Protein AF-A0A0L0CWY5-F1 (afdb_monomer_lite)

Organism: NCBI:txid580058

Radius of gyration: 17.07 Å; chains: 1; bounding box: 34×32×47 Å

pLDDT: mean 93.89, std 8.71, range [40.16, 98.62]

Structure (mmCIF, N/CA/C/O backbone):
data_AF-A0A0L0CWY5-F1
#
_entry.id   AF-A0A0L0CWY5-F1
#
loop_
_atom_site.group_PDB
_atom_site.id
_atom_site.type_symbol
_atom_site.label_atom_id
_atom_site.label_alt_id
_atom_site.label_comp_id
_atom_site.label_asym_id
_atom_site.label_entity_id
_atom_site.label_seq_id
_atom_site.pdbx_PDB_ins_code
_atom_site.Cartn_x
_atom_site.Cartn_y
_atom_site.Cartn_z
_atom_site.occupancy
_atom_site.B_iso_or_equiv
_atom_site.auth_seq_id
_atom_site.auth_comp_id
_atom_site.auth_asym_id
_atom_site.auth_atom_id
_atom_site.pdbx_PDB_model_num
ATOM 1 N N . VAL A 1 1 ? 6.179 1.281 -0.185 1.00 94.19 1 VAL A N 1
ATOM 2 C CA . VAL A 1 1 ? 4.807 1.204 -0.758 1.00 94.19 1 VAL A CA 1
ATOM 3 C C . VAL A 1 1 ? 4.386 -0.221 -1.077 1.00 94.19 1 VAL A C 1
ATOM 5 O O . VAL A 1 1 ? 3.487 -0.682 -0.397 1.00 94.19 1 VAL A O 1
ATOM 8 N N . HIS A 1 2 ? 4.972 -0.924 -2.064 1.00 93.12 2 HIS A N 1
ATOM 9 C CA . HIS A 1 2 ? 4.616 -2.341 -2.291 1.00 93.12 2 HIS A CA 1
ATOM 10 C C . HIS A 1 2 ? 4.913 -3.195 -1.049 1.00 93.12 2 HIS A C 1
ATOM 12 O O . HIS A 1 2 ? 4.038 -3.925 -0.609 1.00 93.12 2 HIS A O 1
ATOM 18 N N . ASP A 1 3 ? 6.088 -3.034 -0.428 1.00 92.88 3 ASP A N 1
ATOM 19 C CA . ASP A 1 3 ? 6.415 -3.727 0.829 1.00 92.88 3 ASP A CA 1
ATOM 20 C C . ASP A 1 3 ? 5.409 -3.406 1.951 1.00 92.88 3 ASP A C 1
ATOM 22 O O . ASP A 1 3 ? 4.855 -4.328 2.530 1.00 92.88 3 ASP A O 1
ATOM 26 N N . ASP A 1 4 ? 5.060 -2.131 2.170 1.00 96.06 4 ASP A N 1
ATOM 27 C CA . ASP A 1 4 ? 4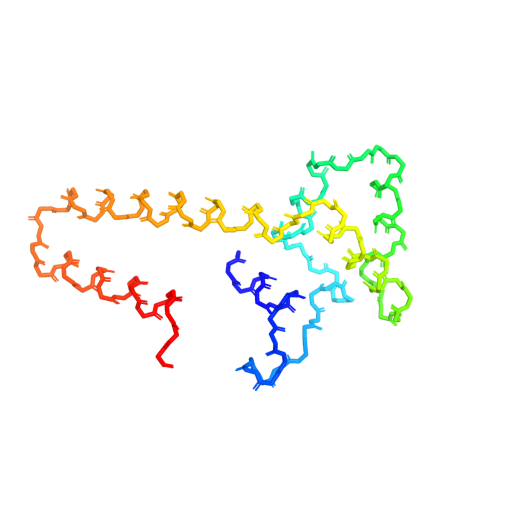.030 -1.708 3.137 1.00 96.06 4 ASP A CA 1
ATOM 28 C C . ASP A 1 4 ? 2.662 -2.373 2.871 1.00 96.06 4 ASP A C 1
ATOM 30 O O . ASP A 1 4 ? 1.943 -2.765 3.794 1.00 96.06 4 ASP A O 1
ATOM 34 N N . TYR A 1 5 ? 2.284 -2.485 1.590 1.00 94.81 5 TYR A N 1
ATOM 35 C CA . TYR A 1 5 ? 1.059 -3.157 1.162 1.00 94.81 5 TYR A CA 1
ATOM 36 C C . TYR A 1 5 ? 1.126 -4.658 1.463 1.00 94.81 5 TYR A C 1
ATOM 38 O O . TYR A 1 5 ? 0.173 -5.213 2.001 1.00 94.81 5 TYR A O 1
ATOM 46 N N . ILE A 1 6 ? 2.249 -5.313 1.165 1.00 92.62 6 ILE A N 1
ATOM 47 C CA . ILE A 1 6 ? 2.450 -6.738 1.443 1.00 92.62 6 ILE A CA 1
ATOM 48 C C . ILE A 1 6 ? 2.532 -7.014 2.948 1.00 92.62 6 ILE A C 1
ATOM 50 O O . ILE A 1 6 ? 2.007 -8.028 3.396 1.00 92.62 6 ILE A O 1
ATOM 54 N N . ASP A 1 7 ? 3.125 -6.126 3.744 1.00 93.19 7 ASP A N 1
ATOM 55 C CA . ASP A 1 7 ? 3.148 -6.265 5.201 1.00 93.19 7 ASP A CA 1
ATOM 56 C C . ASP A 1 7 ? 1.725 -6.189 5.774 1.00 93.19 7 ASP A C 1
ATOM 58 O O . ASP A 1 7 ? 1.360 -6.983 6.631 1.00 93.19 7 ASP A O 1
ATOM 62 N N . THR A 1 8 ? 0.881 -5.305 5.237 1.00 93.19 8 THR A N 1
ATOM 63 C CA . THR A 1 8 ? -0.488 -5.099 5.739 1.00 93.19 8 THR A CA 1
ATOM 64 C C . THR A 1 8 ? -1.498 -6.129 5.209 1.00 93.19 8 THR A C 1
ATOM 66 O O . THR A 1 8 ? -2.324 -6.637 5.964 1.00 93.19 8 THR A O 1
ATOM 69 N N . PHE A 1 9 ? -1.463 -6.436 3.910 1.00 92.56 9 PHE A N 1
ATOM 70 C CA . PHE A 1 9 ? -2.495 -7.220 3.211 1.00 92.56 9 PHE A CA 1
ATOM 71 C C . PHE A 1 9 ? -1.981 -8.539 2.623 1.00 92.56 9 PHE A C 1
ATOM 73 O O . PHE A 1 9 ? -2.770 -9.314 2.074 1.00 92.56 9 PHE A O 1
ATOM 80 N N . GLY A 1 10 ? -0.672 -8.786 2.683 1.00 88.00 10 GLY A N 1
ATOM 81 C CA . GLY A 1 10 ? -0.059 -9.992 2.146 1.00 88.00 10 GLY A CA 1
ATOM 82 C C . GLY A 1 10 ? -0.461 -11.241 2.923 1.00 88.00 10 GLY A C 1
ATOM 83 O O . GLY A 1 10 ? -0.654 -11.232 4.138 1.00 88.00 10 GLY A O 1
ATOM 84 N N . ASP A 1 11 ? -0.565 -12.357 2.206 1.00 85.38 11 ASP A N 1
ATOM 85 C CA . ASP A 1 11 ? -0.782 -13.653 2.838 1.00 85.38 11 ASP A CA 1
ATOM 86 C C . ASP A 1 11 ? 0.503 -14.097 3.544 1.00 85.38 11 ASP A C 1
ATOM 88 O O . ASP A 1 11 ? 1.499 -14.408 2.889 1.00 85.38 11 ASP A O 1
ATOM 92 N N . SER A 1 12 ? 0.453 -14.186 4.875 1.00 82.56 12 SER A N 1
ATOM 93 C CA . SER A 1 12 ? 1.544 -14.687 5.724 1.00 82.56 12 SER A CA 1
ATOM 94 C C . SER A 1 12 ? 2.156 -16.014 5.249 1.00 82.56 12 SER A C 1
ATOM 96 O O . SER A 1 12 ? 3.349 -16.244 5.439 1.00 82.56 12 SER A O 1
ATOM 98 N N . LYS A 1 13 ? 1.374 -16.883 4.584 1.00 79.31 13 LYS A N 1
ATOM 99 C CA . LYS A 1 13 ? 1.868 -18.149 4.016 1.00 79.31 13 LYS A CA 1
ATOM 100 C C . LYS A 1 13 ? 2.758 -17.943 2.795 1.00 79.31 13 LYS A C 1
ATOM 102 O O . LYS A 1 13 ? 3.630 -18.767 2.542 1.00 79.31 13 LYS A O 1
ATOM 107 N N . LYS A 1 14 ? 2.526 -16.872 2.034 1.00 76.38 14 LYS A N 1
ATOM 108 C CA . LYS A 1 14 ? 3.317 -16.500 0.854 1.00 76.38 14 LYS A CA 1
ATOM 109 C C . LYS A 1 14 ? 4.513 -15.632 1.230 1.00 76.38 14 LYS A C 1
ATOM 111 O O . LYS A 1 14 ? 5.580 -15.791 0.655 1.00 76.38 14 LYS A O 1
ATOM 116 N N . THR A 1 15 ? 4.342 -14.728 2.191 1.00 72.75 15 THR A N 1
ATOM 117 C CA . THR A 1 15 ? 5.394 -13.792 2.616 1.00 72.75 15 THR A CA 1
ATOM 118 C C . THR A 1 15 ? 6.370 -14.407 3.619 1.00 72.75 15 THR A C 1
ATOM 120 O O . THR A 1 15 ? 7.461 -13.876 3.809 1.00 72.75 15 THR A O 1
ATOM 123 N N . GLY A 1 16 ? 5.981 -15.491 4.302 1.00 78.38 16 GLY A N 1
ATOM 124 C CA . GLY A 1 16 ? 6.773 -16.121 5.363 1.00 78.38 16 GLY A CA 1
ATOM 125 C C . GLY A 1 16 ? 6.856 -15.301 6.656 1.00 78.38 16 GLY A C 1
ATOM 126 O O . GLY A 1 16 ? 7.544 -15.711 7.590 1.00 78.38 16 GLY A O 1
ATOM 127 N N . LYS A 1 17 ? 6.160 -14.158 6.732 1.00 81.06 17 LYS A N 1
ATOM 128 C CA . LYS A 1 17 ? 6.117 -13.273 7.902 1.00 81.06 17 LYS A CA 1
ATOM 129 C C . LYS A 1 17 ? 4.693 -12.794 8.170 1.00 81.06 17 LYS A C 1
ATOM 131 O O . LYS A 1 17 ? 3.922 -12.544 7.246 1.00 81.06 17 LYS A O 1
ATOM 136 N N . VAL A 1 18 ? 4.353 -12.643 9.446 1.00 81.94 18 VAL A N 1
ATOM 137 C CA . VAL A 1 18 ? 3.135 -11.932 9.849 1.00 81.94 18 VAL A CA 1
ATOM 138 C C . VAL A 1 18 ? 3.434 -10.437 9.803 1.00 81.94 18 VAL A C 1
ATOM 140 O O . VAL A 1 18 ? 4.455 -10.003 10.339 1.00 81.94 18 VAL A O 1
ATOM 143 N N . GLY A 1 19 ? 2.554 -9.675 9.153 1.00 86.25 19 GLY A N 1
ATOM 144 C CA . GLY A 1 19 ? 2.612 -8.217 9.113 1.00 86.25 19 GLY A CA 1
ATOM 145 C C . GLY A 1 19 ? 2.731 -7.602 10.499 1.00 86.25 19 GLY A C 1
ATOM 146 O O . GLY A 1 19 ? 2.084 -8.062 11.446 1.00 86.25 19 GLY A O 1
ATOM 147 N N . SER A 1 20 ? 3.572 -6.580 10.634 1.00 93.06 20 SER A N 1
ATOM 148 C CA . SER A 1 20 ? 3.819 -5.951 11.930 1.00 93.06 20 SER A CA 1
ATOM 149 C C . SER A 1 20 ? 3.902 -4.432 11.936 1.00 93.06 20 SER A C 1
ATOM 151 O O . SER A 1 20 ? 4.140 -3.830 12.985 1.00 93.06 20 SER A O 1
ATOM 153 N N . ASP A 1 21 ? 3.698 -3.789 10.791 1.00 97.12 21 ASP A N 1
ATOM 154 C CA . ASP A 1 21 ? 3.878 -2.346 10.667 1.00 97.12 21 ASP A CA 1
ATOM 155 C C . ASP A 1 21 ? 2.934 -1.519 11.556 1.00 97.12 21 ASP A C 1
ATOM 157 O O . ASP A 1 21 ? 3.351 -0.485 12.088 1.00 97.12 21 ASP A O 1
ATOM 161 N N . ILE A 1 22 ? 1.698 -1.989 11.771 1.00 97.12 22 ILE A N 1
ATOM 162 C CA . ILE A 1 22 ? 0.689 -1.294 12.586 1.00 97.12 22 ILE A CA 1
ATOM 163 C C . ILE A 1 22 ? 1.141 -1.207 14.046 1.00 97.12 22 ILE A C 1
ATOM 165 O O . ILE A 1 22 ? 1.226 -0.113 14.604 1.00 97.12 22 ILE A O 1
ATOM 169 N N . GLN A 1 23 ? 1.453 -2.341 14.676 1.00 97.06 23 GLN A N 1
ATOM 170 C CA . GLN A 1 23 ? 1.870 -2.382 16.079 1.00 97.06 23 GLN A CA 1
ATOM 171 C C . GLN A 1 23 ? 3.266 -1.796 16.300 1.00 97.06 23 GLN A C 1
ATOM 173 O O . GLN A 1 23 ? 3.535 -1.258 17.369 1.00 97.06 23 GLN A O 1
ATOM 178 N N . ASN A 1 24 ? 4.125 -1.818 15.277 1.00 97.56 24 ASN A N 1
ATOM 179 C CA . ASN A 1 24 ? 5.446 -1.192 15.318 1.00 97.56 24 ASN A CA 1
ATOM 180 C C . ASN A 1 24 ? 5.411 0.325 15.076 1.00 97.56 24 ASN A C 1
ATOM 182 O O . ASN A 1 24 ? 6.467 0.949 14.962 1.00 97.56 24 ASN A O 1
ATOM 186 N N . ASN A 1 25 ? 4.217 0.923 14.992 1.00 97.62 25 ASN A N 1
ATOM 187 C CA . ASN A 1 25 ? 4.015 2.358 14.813 1.00 97.62 25 ASN A CA 1
ATOM 188 C C . ASN A 1 25 ? 4.747 2.921 13.581 1.00 97.62 25 ASN A C 1
ATOM 190 O O . ASN A 1 25 ? 5.268 4.039 13.602 1.00 97.62 25 ASN A O 1
ATOM 194 N N . LYS A 1 26 ? 4.835 2.131 12.503 1.00 98.19 26 LYS A N 1
ATOM 195 C CA . LYS A 1 26 ? 5.518 2.572 11.288 1.00 98.19 26 LYS A CA 1
ATOM 196 C C . LYS A 1 26 ? 4.644 3.538 10.499 1.00 98.19 26 LYS A C 1
ATOM 198 O O . LYS A 1 26 ? 3.449 3.306 10.312 1.00 98.19 26 LYS A O 1
ATOM 203 N N . LEU A 1 27 ? 5.272 4.586 9.971 1.00 98.06 27 LEU A N 1
ATOM 204 C CA . LEU A 1 27 ? 4.654 5.456 8.978 1.00 98.06 27 LEU A CA 1
ATOM 205 C C . LEU A 1 27 ? 4.633 4.728 7.630 1.00 98.06 27 LEU A C 1
ATOM 207 O O . LEU A 1 27 ? 5.650 4.667 6.942 1.00 98.06 27 LEU A O 1
ATOM 211 N N . THR A 1 28 ? 3.480 4.167 7.278 1.00 98.25 28 THR A N 1
ATOM 212 C CA . THR A 1 28 ? 3.308 3.354 6.071 1.00 98.25 28 THR A CA 1
ATOM 213 C C . THR A 1 28 ? 2.397 4.018 5.050 1.00 98.25 28 THR A C 1
ATOM 215 O O . THR A 1 28 ? 1.587 4.893 5.368 1.00 98.25 28 THR A O 1
ATOM 218 N N . TRP A 1 29 ? 2.500 3.580 3.798 1.00 98.56 29 TRP A N 1
ATOM 219 C CA . TRP A 1 29 ? 1.622 4.049 2.733 1.00 98.56 29 TRP A CA 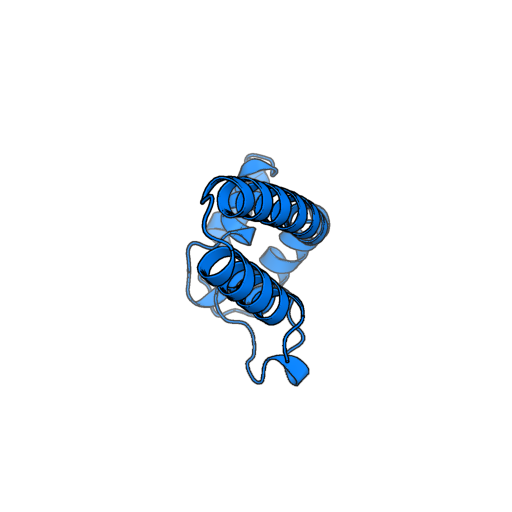1
ATOM 220 C C . TRP A 1 29 ? 0.123 3.788 3.003 1.00 98.56 29 TRP A C 1
ATOM 222 O O . TRP A 1 29 ? -0.649 4.734 2.827 1.00 98.56 29 TRP A O 1
ATOM 232 N N . PRO A 1 30 ? -0.320 2.601 3.484 1.00 98.38 30 PRO A N 1
ATOM 233 C CA . PRO A 1 30 ? -1.717 2.381 3.869 1.00 98.38 30 PRO A CA 1
ATOM 234 C C . PRO A 1 30 ? -2.212 3.364 4.937 1.00 98.38 30 PRO A C 1
ATOM 236 O O . PRO A 1 30 ? -3.317 3.889 4.807 1.00 98.38 30 PRO A O 1
ATOM 239 N N . LEU A 1 31 ? -1.376 3.681 5.935 1.00 98.56 31 LEU A N 1
ATOM 240 C CA . LEU A 1 31 ? -1.712 4.644 6.985 1.00 98.56 31 LEU A CA 1
ATOM 241 C C . LEU A 1 31 ? -1.943 6.041 6.408 1.00 98.56 31 LEU A C 1
ATOM 243 O O . LEU A 1 31 ? -2.974 6.658 6.670 1.00 98.56 31 LEU A O 1
ATOM 247 N N . ILE A 1 32 ? -0.992 6.534 5.609 1.00 98.56 32 ILE A N 1
ATOM 248 C CA . ILE A 1 32 ? -1.082 7.861 4.987 1.00 98.56 32 ILE A CA 1
ATOM 249 C C . ILE A 1 32 ? -2.327 7.935 4.101 1.00 98.56 32 ILE A C 1
ATOM 251 O O . ILE A 1 32 ? -3.101 8.884 4.209 1.00 98.56 32 ILE A O 1
ATOM 255 N N . LYS A 1 33 ? -2.559 6.914 3.266 1.00 98.62 33 LYS A N 1
ATOM 256 C CA . LYS A 1 33 ? -3.714 6.876 2.367 1.00 98.62 33 LYS A CA 1
ATOM 257 C C . LYS A 1 33 ? -5.035 6.871 3.139 1.00 98.62 33 LYS A C 1
ATOM 259 O O . LYS A 1 33 ? -5.938 7.613 2.768 1.00 98.62 33 LYS A O 1
ATOM 264 N N . ALA A 1 34 ? -5.141 6.113 4.230 1.00 98.31 34 ALA A N 1
ATOM 265 C CA . ALA A 1 34 ? -6.324 6.141 5.088 1.00 98.31 34 ALA A CA 1
ATOM 266 C C . ALA A 1 34 ? -6.544 7.528 5.715 1.00 98.31 34 ALA A C 1
ATOM 268 O O . ALA A 1 34 ? -7.658 8.040 5.675 1.00 98.31 34 ALA A O 1
ATOM 269 N N . PHE A 1 35 ? -5.486 8.181 6.208 1.00 98.06 35 PHE A N 1
ATOM 270 C CA . PHE A 1 35 ? -5.553 9.545 6.757 1.00 98.06 35 PHE A CA 1
ATOM 271 C C . PHE A 1 35 ? -5.968 10.614 5.738 1.00 98.06 35 PHE A C 1
ATOM 273 O O . PHE A 1 35 ? -6.545 11.637 6.114 1.00 98.06 35 PHE A O 1
ATOM 280 N N . GLU A 1 36 ? -5.653 10.428 4.459 1.00 98.25 36 GLU A N 1
ATOM 281 C CA . GLU A 1 36 ? -6.106 11.326 3.392 1.00 98.25 36 GLU A CA 1
ATOM 282 C C . GLU A 1 36 ? -7.616 11.206 3.137 1.00 98.25 36 GLU A C 1
ATOM 284 O O . GLU A 1 36 ? -8.239 12.190 2.740 1.00 98.25 36 GLU A O 1
ATOM 289 N N . LEU A 1 37 ? -8.197 10.024 3.367 1.00 98.19 37 LEU A N 1
ATOM 290 C CA . LEU A 1 37 ? -9.579 9.692 3.011 1.00 98.19 37 LEU A CA 1
ATOM 291 C C . LEU A 1 37 ? -10.562 9.824 4.179 1.00 98.19 37 LEU A C 1
ATOM 293 O O . LEU A 1 37 ? -11.727 10.148 3.957 1.00 98.19 37 LEU A O 1
ATOM 297 N N . CYS A 1 38 ? -10.114 9.564 5.406 1.00 97.25 38 CYS A N 1
ATOM 298 C CA . CYS A 1 38 ? -11.009 9.450 6.548 1.00 97.25 38 CYS A CA 1
ATOM 299 C C . CYS A 1 38 ? -11.479 10.793 7.120 1.00 97.25 38 CYS A C 1
ATOM 301 O O . CYS A 1 38 ? -10.853 11.849 6.951 1.00 97.25 38 CYS A O 1
ATOM 303 N N . SER A 1 39 ? -12.602 10.743 7.836 1.00 97.94 39 SER A N 1
ATOM 304 C CA . SER A 1 39 ? -13.155 11.891 8.550 1.00 97.94 39 SER A CA 1
ATOM 305 C C . SER A 1 39 ? -12.302 12.280 9.763 1.00 97.94 39 SER A C 1
ATOM 307 O O . SER A 1 39 ? -11.486 11.505 10.264 1.00 97.94 39 SER A O 1
ATOM 309 N N . GLN A 1 40 ? -12.496 13.498 10.278 1.00 97.75 40 GLN A N 1
ATOM 310 C CA . GLN A 1 40 ? -11.754 13.973 11.450 1.00 97.75 40 GLN A CA 1
ATOM 311 C C . GLN A 1 40 ? -11.929 13.072 12.695 1.00 97.75 40 GLN A C 1
ATOM 313 O O . GLN A 1 40 ? -10.914 12.772 13.321 1.00 97.75 40 GLN A O 1
ATOM 318 N N . PRO A 1 41 ? -13.141 12.584 13.042 1.00 98.06 41 PRO A N 1
ATOM 319 C CA . PRO A 1 41 ? -13.306 11.623 14.136 1.00 98.06 41 PRO A CA 1
ATOM 320 C C . PRO A 1 41 ? -12.512 10.32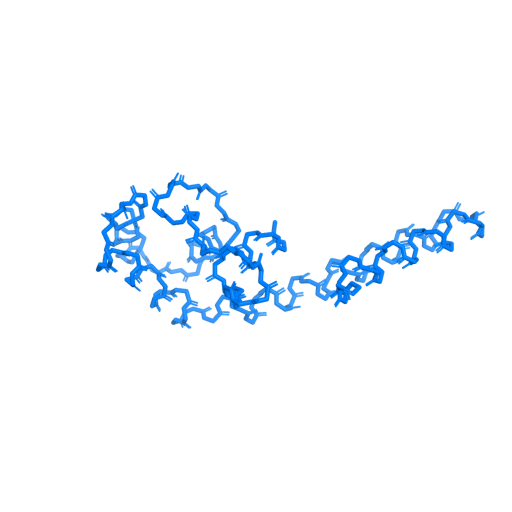5 13.936 1.00 98.06 41 PRO A C 1
ATOM 322 O O . PRO A 1 41 ? -11.825 9.880 14.853 1.00 98.06 41 PRO A O 1
ATOM 325 N N . GLU A 1 42 ? -12.525 9.757 12.727 1.00 98.12 42 GLU A N 1
ATOM 326 C CA . GLU A 1 42 ? -11.775 8.529 12.437 1.00 98.12 42 GLU A CA 1
ATOM 327 C C . GLU A 1 42 ? -10.262 8.754 12.487 1.00 98.12 42 GLU A C 1
ATOM 329 O O . GLU A 1 42 ? -9.538 7.860 12.912 1.00 98.12 42 GLU A O 1
ATOM 334 N N . LYS A 1 43 ? -9.758 9.944 12.127 1.00 98.44 43 LYS A N 1
ATOM 335 C CA . LYS A 1 43 ? -8.337 10.289 12.337 1.00 98.44 43 LYS A CA 1
ATOM 336 C C . LYS A 1 43 ? -7.956 10.177 13.802 1.00 98.44 43 LYS A C 1
ATOM 338 O O . LYS A 1 43 ? -6.910 9.618 14.120 1.00 98.44 43 LYS A O 1
ATOM 343 N N . GLU A 1 44 ? -8.793 10.689 14.698 1.00 98.38 44 GLU A N 1
ATOM 344 C CA . GLU A 1 44 ? -8.539 10.572 16.132 1.00 98.38 44 GLU A CA 1
ATOM 345 C C . GLU A 1 44 ? -8.593 9.117 16.602 1.00 98.38 44 GLU A C 1
ATOM 347 O O . GLU A 1 44 ? -7.765 8.709 17.418 1.00 98.38 44 GLU A O 1
ATOM 352 N N . ASP A 1 45 ? -9.521 8.317 16.073 1.00 98.12 45 ASP A N 1
ATOM 353 C CA . ASP A 1 45 ? -9.572 6.884 16.362 1.00 98.12 45 ASP A CA 1
ATOM 354 C C . ASP A 1 45 ? -8.334 6.141 15.857 1.00 98.12 45 ASP A C 1
ATOM 356 O O . ASP A 1 45 ? -7.791 5.301 16.578 1.00 98.12 45 ASP A O 1
ATOM 360 N N . ILE A 1 46 ? -7.836 6.471 14.665 1.00 98.25 46 ILE A N 1
ATOM 361 C CA . ILE A 1 46 ? -6.584 5.915 14.150 1.00 98.25 46 ILE A CA 1
ATOM 362 C C . ILE A 1 46 ? -5.434 6.290 15.090 1.00 98.25 46 ILE A C 1
ATOM 364 O O . ILE A 1 46 ? -4.709 5.400 15.523 1.00 98.25 46 ILE A O 1
ATOM 368 N N . ILE A 1 47 ? -5.301 7.560 15.496 1.00 97.94 47 ILE A N 1
ATOM 369 C CA . ILE A 1 47 ? -4.264 8.005 16.452 1.00 97.94 47 ILE A CA 1
ATOM 370 C C . ILE A 1 47 ? -4.353 7.228 17.773 1.00 97.94 47 ILE A C 1
ATOM 372 O O . ILE A 1 47 ? -3.332 6.869 18.357 1.00 97.94 47 ILE A O 1
ATOM 376 N N . ARG A 1 48 ? -5.569 6.944 18.256 1.00 98.12 48 ARG A N 1
ATOM 377 C CA . ARG A 1 48 ? -5.783 6.184 19.495 1.00 98.12 48 ARG A CA 1
ATOM 378 C C . ARG A 1 48 ? -5.404 4.709 19.376 1.00 98.12 48 ARG A C 1
ATOM 380 O O . ARG A 1 48 ? -5.094 4.112 20.409 1.00 98.12 48 ARG A O 1
ATOM 387 N N . ASN A 1 49 ? -5.464 4.108 18.191 1.00 98.31 49 ASN A N 1
ATOM 388 C CA . ASN A 1 49 ? -5.306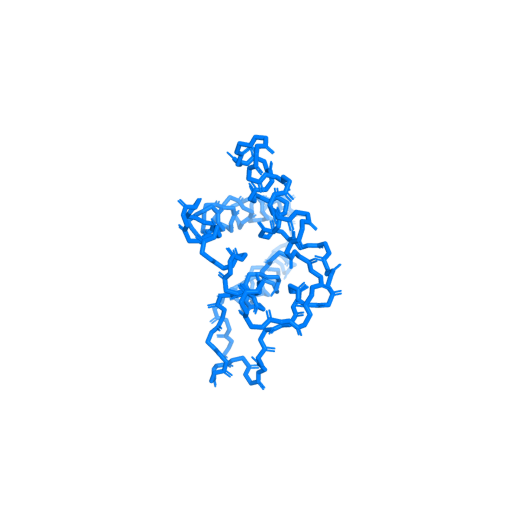 2.661 18.006 1.00 98.31 49 ASN A CA 1
ATOM 389 C C . ASN A 1 49 ? -3.984 2.257 17.336 1.00 98.31 49 ASN A C 1
ATOM 391 O O . ASN A 1 49 ? -3.480 1.169 17.605 1.00 98.31 49 ASN A O 1
ATOM 395 N N . TYR A 1 50 ? -3.405 3.106 16.492 1.00 98.25 50 TYR A N 1
ATOM 396 C CA . TYR A 1 50 ? -2.174 2.797 15.769 1.00 98.25 50 TYR A CA 1
ATOM 397 C C . TYR A 1 50 ? -0.959 2.721 16.710 1.00 98.25 50 TYR A C 1
ATOM 399 O O . TYR A 1 50 ? -0.915 3.403 17.734 1.00 98.25 50 TYR A O 1
ATOM 407 N N . GLY A 1 51 ? 0.030 1.879 16.388 1.00 97.88 51 GLY A N 1
ATOM 408 C CA . GLY A 1 51 ? 1.241 1.727 17.204 1.00 97.88 51 GLY A CA 1
ATOM 409 C C . GLY A 1 51 ? 1.053 0.949 18.508 1.00 97.88 51 GLY A C 1
ATOM 410 O O . GLY A 1 51 ? 1.879 1.059 19.413 1.00 97.88 51 GLY A O 1
ATOM 411 N N . LYS A 1 52 ? -0.040 0.189 18.636 1.00 97.44 52 LYS A N 1
ATOM 412 C CA . LYS A 1 52 ? -0.332 -0.642 19.810 1.00 97.44 52 LYS A CA 1
ATOM 413 C C . LYS A 1 52 ? -0.262 -2.117 19.456 1.00 97.44 52 LYS A C 1
ATOM 415 O O . LYS A 1 52 ? -0.989 -2.577 18.578 1.00 97.44 52 LYS A O 1
ATOM 420 N N . ASP A 1 53 ? 0.534 -2.868 20.212 1.00 96.25 53 ASP A N 1
ATOM 421 C CA . ASP A 1 53 ? 0.554 -4.333 20.152 1.00 96.25 53 ASP A CA 1
ATOM 422 C C . ASP A 1 53 ? -0.648 -4.921 20.907 1.00 96.25 53 ASP A C 1
ATOM 424 O O . ASP A 1 53 ? -0.559 -5.482 21.998 1.00 96.25 53 ASP A O 1
ATOM 428 N N . ASN A 1 54 ? -1.834 -4.665 20.360 1.00 96.25 54 ASN A N 1
ATOM 429 C CA . ASN A 1 54 ? -3.102 -5.138 20.881 1.00 96.25 54 ASN A CA 1
ATOM 430 C C . ASN A 1 54 ? -3.989 -5.568 19.714 1.00 96.25 54 ASN A C 1
ATOM 432 O O . ASN A 1 54 ? -4.285 -4.776 18.821 1.00 96.25 54 ASN A O 1
ATOM 436 N N . VAL A 1 55 ? -4.471 -6.810 19.762 1.00 95.81 55 VAL A N 1
ATOM 437 C CA . VAL A 1 55 ? -5.258 -7.423 18.681 1.00 95.81 55 VAL A CA 1
ATOM 438 C C . VAL A 1 55 ? -6.501 -6.603 18.317 1.00 95.81 55 VAL A C 1
ATOM 440 O O . VAL A 1 55 ? -6.840 -6.506 17.142 1.00 95.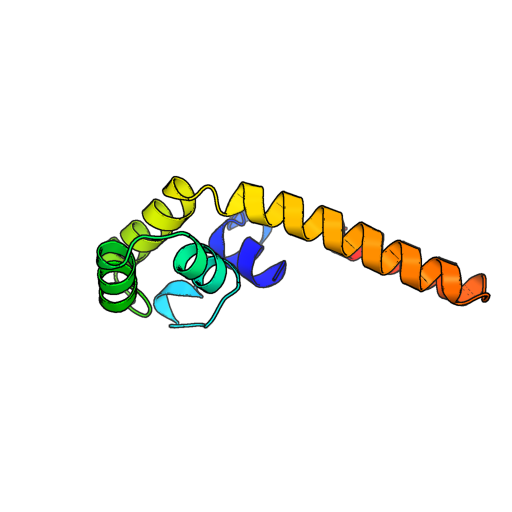81 55 VAL A O 1
ATOM 443 N N . THR A 1 56 ? -7.170 -5.978 19.292 1.00 97.69 56 THR A N 1
ATOM 444 C CA . THR A 1 56 ? -8.365 -5.158 19.028 1.00 97.69 56 THR A CA 1
ATOM 445 C C . THR A 1 56 ? -8.019 -3.841 18.340 1.00 97.69 56 THR A C 1
ATOM 447 O O . THR A 1 56 ? -8.715 -3.453 17.405 1.00 97.69 56 THR A O 1
ATOM 450 N N . CYS A 1 57 ? -6.908 -3.205 18.722 1.00 97.56 57 CYS A N 1
ATOM 451 C CA . CYS A 1 57 ? -6.414 -1.998 18.065 1.00 97.56 57 CYS A CA 1
ATOM 452 C C . CYS A 1 57 ? -5.953 -2.290 16.631 1.00 97.56 57 CYS A C 1
ATOM 454 O O . CYS A 1 57 ? -6.332 -1.573 15.711 1.00 97.56 57 CYS A O 1
ATOM 456 N N . ILE A 1 58 ? -5.199 -3.374 16.423 1.00 96.81 58 ILE A N 1
ATOM 457 C CA . ILE A 1 58 ? -4.746 -3.799 15.090 1.00 96.81 58 ILE A CA 1
ATOM 458 C C . ILE A 1 58 ? -5.947 -4.116 14.196 1.00 96.81 58 ILE A C 1
ATOM 460 O O . ILE A 1 58 ? -6.008 -3.662 13.055 1.00 96.81 58 ILE A O 1
ATOM 464 N N . LYS A 1 59 ? -6.935 -4.853 14.723 1.00 96.75 59 LYS A N 1
ATOM 465 C CA . LYS A 1 59 ? -8.169 -5.148 13.993 1.00 96.75 59 LYS A CA 1
ATOM 466 C C . LYS A 1 59 ? -8.907 -3.869 13.598 1.00 96.75 59 LYS A C 1
ATOM 468 O O . LYS A 1 59 ? -9.291 -3.753 12.445 1.00 96.75 59 LYS A O 1
ATOM 473 N N . PHE A 1 60 ? -9.043 -2.904 14.508 1.00 98.19 60 PHE A N 1
ATOM 474 C CA . PHE A 1 60 ? -9.682 -1.623 14.203 1.00 98.19 60 PHE A CA 1
ATOM 475 C C . PHE A 1 60 ? -9.005 -0.906 13.024 1.00 98.19 60 PHE A C 1
ATOM 477 O O . PHE A 1 60 ? -9.682 -0.453 12.106 1.00 98.19 60 PHE A O 1
ATOM 484 N N . ILE A 1 61 ? -7.670 -0.844 13.010 1.00 98.38 61 ILE A N 1
ATOM 485 C CA . ILE A 1 61 ? -6.924 -0.237 11.898 1.00 98.38 61 ILE A CA 1
ATOM 486 C C . ILE A 1 61 ? -7.148 -1.003 10.585 1.00 98.38 61 ILE A C 1
ATOM 488 O O . ILE A 1 61 ? -7.361 -0.383 9.546 1.00 98.38 61 ILE A O 1
ATOM 492 N N . ASN A 1 62 ? -7.155 -2.337 10.626 1.00 97.31 62 ASN A N 1
ATOM 493 C CA . ASN A 1 62 ? -7.454 -3.152 9.446 1.00 97.31 62 ASN A CA 1
ATOM 494 C C . ASN A 1 62 ? -8.888 -2.940 8.934 1.00 97.31 62 ASN A C 1
ATOM 496 O O . ASN A 1 62 ? -9.089 -2.855 7.726 1.00 97.31 62 ASN A O 1
ATOM 500 N N . ASP A 1 63 ? -9.866 -2.804 9.832 1.00 98.06 63 ASP A N 1
ATOM 501 C CA . ASP A 1 63 ? -11.261 -2.533 9.475 1.00 98.06 63 ASP A CA 1
ATOM 502 C C . ASP A 1 63 ? -11.399 -1.146 8.813 1.00 98.06 63 ASP A C 1
ATOM 504 O O . ASP A 1 63 ? -12.123 -1.005 7.829 1.00 98.06 63 ASP A O 1
ATOM 508 N N . ILE A 1 64 ? -10.646 -0.136 9.277 1.00 98.44 64 ILE A N 1
ATOM 509 C CA . ILE A 1 64 ? -10.541 1.175 8.610 1.00 98.44 64 ILE A CA 1
ATOM 510 C C . ILE A 1 64 ? -9.954 1.026 7.201 1.00 98.44 64 ILE A C 1
ATOM 512 O O . ILE A 1 64 ? -10.481 1.597 6.247 1.00 98.44 64 ILE A O 1
ATOM 516 N N . TYR A 1 65 ? -8.880 0.251 7.038 1.00 98.44 65 TYR A N 1
ATOM 517 C CA . TYR A 1 65 ? -8.275 0.038 5.722 1.00 98.44 65 TYR A CA 1
ATOM 518 C C . TYR A 1 65 ? -9.208 -0.669 4.736 1.00 98.44 65 TYR A C 1
ATOM 520 O O . TYR A 1 65 ? -9.202 -0.346 3.547 1.00 98.44 65 TYR A O 1
ATOM 528 N N . GLU A 1 66 ? -10.016 -1.610 5.217 1.00 98.06 66 GLU A N 1
ATOM 529 C CA . GLU A 1 66 ? -11.032 -2.270 4.403 1.00 98.06 66 GLU A CA 1
ATOM 530 C C . GLU A 1 66 ? -12.179 -1.305 4.068 1.00 98.06 66 GLU A C 1
ATOM 532 O O . GLU A 1 66 ? -12.556 -1.192 2.907 1.00 98.06 66 GLU A O 1
ATOM 537 N N . HIS A 1 67 ? -12.674 -0.533 5.045 1.00 98.19 67 HIS A N 1
ATOM 538 C CA . HIS A 1 67 ? -13.749 0.445 4.840 1.00 98.19 67 HIS A CA 1
ATOM 539 C C . HIS A 1 67 ? -13.419 1.475 3.750 1.00 98.19 67 HIS A C 1
ATOM 541 O O . HIS A 1 67 ? -14.268 1.804 2.922 1.00 98.19 67 HIS A O 1
ATOM 547 N N . TYR A 1 68 ? -12.172 1.950 3.726 1.00 98.38 68 TYR A N 1
ATOM 548 C CA . TYR A 1 68 ? -11.678 2.911 2.738 1.00 98.38 68 TYR A CA 1
ATOM 549 C C . TYR A 1 68 ? -11.112 2.266 1.466 1.00 98.38 68 TYR A C 1
ATOM 551 O O . TYR A 1 68 ? -10.499 2.964 0.661 1.00 98.38 68 TYR A O 1
ATOM 559 N N . ASN A 1 69 ? -11.298 0.955 1.264 1.00 97.94 69 ASN A N 1
ATOM 560 C CA . ASN A 1 69 ? -10.825 0.211 0.091 1.00 97.94 69 ASN A CA 1
ATOM 561 C C . ASN A 1 69 ? -9.348 0.498 -0.246 1.00 97.94 69 ASN A C 1
ATOM 563 O O . ASN A 1 69 ? -8.974 0.724 -1.400 1.00 97.94 69 ASN A O 1
ATOM 567 N N . ILE A 1 70 ? -8.471 0.499 0.764 1.00 98.50 70 ILE A N 1
ATOM 568 C CA . ILE A 1 70 ? -7.054 0.868 0.591 1.00 98.50 70 ILE A CA 1
ATOM 569 C C . ILE A 1 70 ? -6.333 -0.054 -0.410 1.00 98.50 70 ILE A C 1
ATOM 571 O O . ILE A 1 70 ? -5.397 0.381 -1.087 1.00 98.50 70 ILE A O 1
ATOM 575 N N . ARG A 1 71 ? -6.801 -1.301 -0.572 1.00 96.81 71 ARG A N 1
ATOM 576 C CA . ARG A 1 71 ? -6.296 -2.229 -1.598 1.00 96.81 71 ARG A CA 1
ATOM 577 C C . ARG A 1 71 ? -6.527 -1.708 -3.016 1.00 96.81 71 ARG A C 1
ATOM 579 O O . ARG A 1 71 ? -5.604 -1.749 -3.824 1.00 96.81 71 ARG A O 1
ATOM 586 N N . ASP A 1 72 ? -7.704 -1.164 -3.305 1.00 97.69 72 ASP A N 1
ATOM 587 C CA . ASP A 1 72 ? -8.024 -0.644 -4.638 1.00 97.69 72 ASP A CA 1
ATOM 588 C C . ASP A 1 72 ? -7.192 0.602 -4.945 1.00 97.69 72 ASP A C 1
ATOM 590 O O . ASP A 1 72 ? -6.606 0.725 -6.024 1.00 97.69 72 ASP A O 1
ATOM 594 N N . HIS A 1 73 ? -7.020 1.480 -3.952 1.00 98.31 73 HIS A N 1
ATOM 595 C CA . HIS A 1 73 ? -6.103 2.612 -4.066 1.00 98.31 73 HIS A CA 1
ATOM 596 C C . HIS A 1 73 ? -4.659 2.175 -4.347 1.00 98.31 73 HIS A C 1
ATOM 598 O O . HIS A 1 73 ? -3.939 2.873 -5.068 1.00 98.31 73 HIS A O 1
ATOM 604 N N . TYR A 1 74 ? -4.220 1.041 -3.791 1.00 97.31 74 TYR A N 1
ATOM 605 C CA . TYR A 1 74 ? -2.898 0.491 -4.072 1.00 97.31 74 TYR A CA 1
ATOM 606 C C . TYR A 1 74 ? -2.801 -0.005 -5.517 1.00 97.31 74 TYR A C 1
ATOM 608 O O . TYR A 1 74 ? -1.853 0.366 -6.206 1.00 97.31 74 TYR A O 1
ATOM 616 N N . VAL A 1 75 ? -3.791 -0.759 -6.005 1.00 95.94 75 VAL A N 1
ATOM 617 C CA . VAL A 1 75 ? -3.833 -1.251 -7.396 1.00 95.94 75 VAL A CA 1
ATOM 618 C C . VAL A 1 75 ? -3.772 -0.089 -8.394 1.00 95.94 75 VAL A C 1
ATOM 620 O O . VAL A 1 75 ? -3.015 -0.121 -9.368 1.00 95.94 75 VAL A O 1
ATOM 623 N N . GLU A 1 76 ? -4.522 0.986 -8.143 1.00 97.19 76 GLU A N 1
ATOM 624 C CA . GLU A 1 76 ? -4.467 2.192 -8.974 1.00 97.19 76 GLU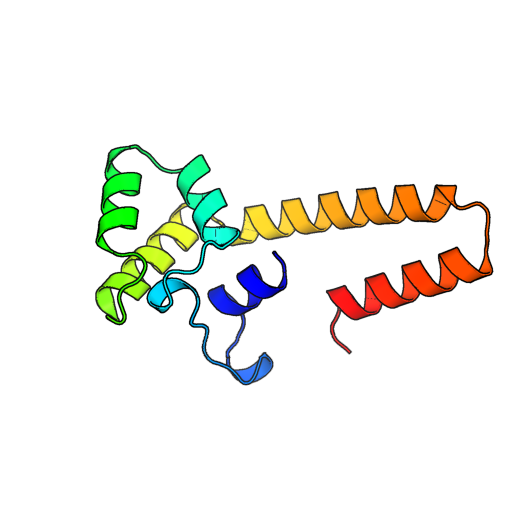 A CA 1
ATOM 625 C C . GLU A 1 76 ? -3.103 2.888 -8.916 1.00 97.19 76 GLU A C 1
ATOM 627 O O . GLU A 1 76 ? -2.581 3.336 -9.946 1.00 97.19 76 GLU A O 1
ATOM 632 N N . TYR A 1 77 ? -2.527 2.999 -7.715 1.00 96.75 77 TYR A N 1
ATOM 633 C CA . TYR A 1 77 ? -1.204 3.574 -7.512 1.00 96.75 77 TYR A CA 1
ATOM 634 C C . TYR A 1 77 ? -0.136 2.767 -8.255 1.00 96.75 77 TYR A C 1
ATOM 636 O O . TYR A 1 77 ? 0.633 3.350 -9.019 1.00 96.75 77 TYR A O 1
ATOM 644 N N . GLU A 1 78 ? -0.112 1.447 -8.078 1.00 95.06 78 GLU A N 1
ATOM 645 C CA . GLU A 1 78 ? 0.834 0.525 -8.704 1.00 95.06 78 GLU A CA 1
ATOM 646 C C . GLU A 1 78 ? 0.783 0.653 -10.226 1.00 95.06 78 GLU A C 1
ATOM 648 O O . GLU A 1 78 ? 1.807 0.910 -10.862 1.00 95.06 78 GLU A O 1
ATOM 653 N N . LYS A 1 79 ? -0.421 0.593 -10.810 1.00 95.12 79 LYS A N 1
ATOM 654 C CA . LYS A 1 79 ? -0.628 0.768 -12.251 1.00 95.12 79 LYS A CA 1
ATOM 655 C C . LYS A 1 79 ? -0.081 2.109 -12.745 1.00 95.12 79 LYS A C 1
ATOM 657 O O . LYS A 1 79 ? 0.643 2.145 -13.741 1.00 95.12 79 LYS A O 1
ATOM 662 N N . LYS A 1 80 ? -0.394 3.210 -12.049 1.00 96.88 80 LYS A N 1
ATOM 663 C CA . LYS A 1 80 ? 0.107 4.551 -12.403 1.00 96.88 80 LYS A CA 1
ATOM 664 C C . LYS A 1 80 ? 1.626 4.645 -12.298 1.00 96.88 80 LYS A C 1
ATOM 666 O O . LYS A 1 80 ? 2.242 5.250 -13.171 1.00 96.88 80 LYS A O 1
ATOM 671 N N . GLN A 1 81 ? 2.236 4.084 -11.255 1.00 95.81 81 GLN A N 1
ATOM 672 C CA . GLN A 1 81 ? 3.691 4.123 -11.108 1.00 95.81 81 GLN A CA 1
ATOM 673 C C . GLN A 1 81 ? 4.387 3.252 -12.153 1.00 95.81 81 GLN A C 1
ATOM 675 O O . GLN A 1 81 ? 5.352 3.713 -12.754 1.00 95.81 81 GLN A O 1
ATOM 680 N N . LYS A 1 82 ? 3.869 2.049 -12.442 1.00 94.25 82 LYS A N 1
ATOM 681 C CA . LYS A 1 82 ? 4.417 1.169 -13.485 1.00 94.25 82 LYS A CA 1
ATOM 682 C C . LYS A 1 82 ? 4.430 1.868 -14.846 1.00 94.25 82 LYS A C 1
ATOM 684 O O . LYS A 1 82 ? 5.450 1.847 -15.526 1.00 94.25 82 LYS A O 1
ATOM 689 N N . MET A 1 83 ? 3.338 2.546 -15.214 1.00 95.75 83 MET A N 1
ATOM 690 C CA . MET A 1 83 ? 3.274 3.333 -16.455 1.00 95.75 83 MET A CA 1
ATOM 691 C C . MET A 1 83 ? 4.320 4.450 -16.484 1.00 95.75 83 MET A C 1
ATOM 693 O O . MET A 1 83 ? 5.087 4.533 -17.437 1.00 95.75 83 MET A O 1
ATOM 697 N N . LYS A 1 84 ? 4.412 5.254 -15.418 1.00 97.50 84 LYS A N 1
ATOM 698 C CA . LYS A 1 84 ? 5.394 6.346 -15.331 1.00 97.50 84 LYS A CA 1
ATOM 699 C C . LYS A 1 84 ? 6.838 5.854 -15.437 1.00 97.50 84 LYS A C 1
ATOM 701 O O . LYS A 1 84 ? 7.653 6.476 -16.111 1.00 97.50 84 LYS A O 1
ATOM 706 N N . ILE A 1 85 ? 7.160 4.746 -14.771 1.00 96.25 85 ILE A N 1
ATOM 707 C CA . ILE A 1 85 ? 8.500 4.148 -14.811 1.00 96.25 85 ILE A CA 1
ATOM 708 C C . ILE A 1 85 ? 8.801 3.629 -16.221 1.00 96.25 85 ILE A C 1
ATOM 710 O O . ILE A 1 85 ? 9.870 3.913 -16.750 1.00 96.25 85 ILE A O 1
ATOM 714 N N . LEU A 1 86 ? 7.856 2.930 -16.859 1.00 95.44 86 LEU A N 1
ATOM 715 C CA . LEU A 1 86 ? 7.999 2.464 -18.242 1.00 95.44 86 LEU A CA 1
ATOM 716 C C . LEU A 1 86 ? 8.230 3.609 -19.230 1.00 95.44 86 LEU A C 1
ATOM 718 O O . LEU A 1 86 ? 9.107 3.510 -20.086 1.00 95.44 86 LEU A O 1
ATOM 722 N N . GLU A 1 87 ? 7.461 4.691 -19.107 1.00 97.25 87 GLU A N 1
ATOM 723 C CA . GLU A 1 87 ? 7.626 5.894 -19.924 1.00 97.25 87 GLU A CA 1
ATOM 724 C C . GLU A 1 87 ? 9.025 6.493 -19.752 1.00 97.25 87 GLU A C 1
ATOM 726 O O . GLU A 1 87 ? 9.681 6.788 -20.749 1.00 97.25 87 GLU A O 1
ATOM 731 N N . ALA A 1 88 ? 9.513 6.601 -18.512 1.00 98.06 88 ALA A N 1
ATOM 732 C CA . ALA A 1 88 ? 10.857 7.097 -18.228 1.00 98.06 88 ALA A CA 1
ATOM 733 C C . ALA A 1 88 ? 11.957 6.172 -18.778 1.00 98.06 88 ALA A C 1
ATOM 735 O O . ALA A 1 88 ? 12.942 6.655 -19.331 1.00 98.06 88 ALA A O 1
ATOM 736 N N . ILE A 1 89 ? 11.785 4.847 -18.681 1.00 97.25 89 ILE A N 1
ATOM 737 C CA . ILE A 1 89 ? 12.732 3.873 -19.243 1.00 97.25 89 ILE A CA 1
ATOM 738 C C . ILE A 1 89 ? 12.829 4.041 -20.762 1.00 97.25 89 ILE A C 1
ATOM 740 O O . ILE A 1 89 ? 13.931 4.126 -21.292 1.00 97.25 89 ILE A O 1
ATOM 744 N N . ASN A 1 90 ? 11.697 4.147 -21.463 1.00 96.19 90 ASN A N 1
ATOM 745 C CA . ASN A 1 90 ? 11.665 4.293 -22.924 1.00 96.19 90 ASN A CA 1
ATOM 746 C C . ASN A 1 90 ? 12.318 5.596 -23.434 1.00 96.19 90 ASN A C 1
ATOM 748 O O . ASN A 1 90 ? 12.550 5.736 -24.632 1.00 96.19 90 ASN A O 1
ATOM 752 N N . GLN A 1 91 ? 12.595 6.556 -22.547 1.00 97.75 91 GLN A N 1
ATOM 753 C CA . GLN A 1 91 ? 13.281 7.811 -22.870 1.00 97.75 91 GLN A CA 1
ATOM 754 C C . GLN A 1 91 ? 14.805 7.743 -22.665 1.00 97.75 91 GLN A C 1
ATOM 756 O O . GLN A 1 91 ? 15.493 8.730 -22.911 1.00 97.75 91 GLN A O 1
ATOM 761 N N . LEU A 1 92 ? 15.360 6.607 -22.223 1.00 97.19 92 LEU A N 1
ATOM 762 C CA . LEU A 1 92 ? 16.805 6.463 -22.002 1.00 97.19 92 LEU A CA 1
ATOM 763 C C . LEU A 1 92 ? 17.613 6.355 -23.300 1.00 97.19 92 LEU A C 1
ATOM 765 O O . LEU A 1 92 ? 18.815 6.615 -23.280 1.00 97.19 92 LEU A O 1
ATOM 769 N N . HIS A 1 93 ? 16.975 5.970 -24.410 1.00 94.69 93 HIS A N 1
ATOM 770 C CA . HIS A 1 93 ? 17.616 5.801 -25.717 1.00 94.69 93 HIS A CA 1
ATOM 771 C C . HIS A 1 93 ? 18.834 4.858 -25.679 1.00 94.69 93 HIS A C 1
ATOM 773 O O . HIS A 1 93 ? 19.804 5.039 -26.415 1.00 94.69 93 HIS A O 1
ATOM 779 N N . HIS A 1 94 ? 18.784 3.838 -24.816 1.00 97.88 94 HIS A N 1
ATOM 780 C CA . HIS A 1 94 ? 19.839 2.838 -24.673 1.00 97.88 94 HIS A CA 1
ATOM 781 C C . HIS A 1 94 ? 19.224 1.450 -24.497 1.00 97.88 94 HIS A C 1
ATOM 783 O O . HIS A 1 94 ? 18.965 0.995 -23.381 1.00 97.88 94 HIS A O 1
ATOM 789 N N . GLU A 1 95 ? 19.092 0.727 -25.607 1.00 96.12 95 GLU A N 1
ATOM 790 C CA . GLU A 1 95 ? 18.390 -0.559 -25.699 1.00 96.12 95 GLU A CA 1
ATOM 791 C C . GLU A 1 95 ? 18.784 -1.565 -24.602 1.00 96.12 95 GLU A C 1
ATOM 793 O O . GLU A 1 95 ? 17.921 -2.112 -23.919 1.00 96.12 95 GLU A O 1
ATOM 798 N N . GLY A 1 96 ? 20.087 -1.755 -24.359 1.00 97.94 96 GLY A N 1
ATOM 799 C CA . GLY A 1 96 ? 20.557 -2.701 -23.339 1.00 97.94 96 GLY A CA 1
ATOM 800 C C . GLY A 1 96 ? 20.132 -2.348 -21.906 1.00 97.94 96 GLY A C 1
ATOM 801 O O . GLY A 1 96 ? 19.781 -3.235 -21.132 1.00 97.94 96 GLY A O 1
ATOM 802 N N . ILE A 1 97 ? 20.117 -1.060 -21.548 1.00 97.69 97 ILE A N 1
ATOM 803 C CA . ILE A 1 97 ? 19.700 -0.601 -20.217 1.00 97.69 97 ILE A CA 1
ATOM 804 C C . ILE A 1 97 ? 18.180 -0.688 -20.110 1.00 97.69 97 ILE A C 1
ATOM 806 O O . ILE A 1 97 ? 17.663 -1.167 -19.103 1.00 97.69 97 ILE A O 1
ATOM 810 N N . GLU A 1 98 ? 17.461 -0.291 -21.160 1.00 98.19 98 GLU A N 1
ATOM 811 C CA . GLU A 1 98 ? 16.007 -0.414 -21.200 1.00 98.19 98 GLU A CA 1
ATOM 812 C C . GLU A 1 98 ? 15.547 -1.855 -20.995 1.00 98.19 98 GLU A C 1
ATOM 814 O O . GLU A 1 98 ? 14.630 -2.094 -20.211 1.00 98.19 98 GLU A O 1
ATOM 819 N N . TYR A 1 99 ? 16.202 -2.809 -21.662 1.00 97.31 99 TYR A N 1
ATOM 820 C CA . TYR A 1 99 ? 15.928 -4.233 -21.507 1.00 97.31 99 TYR A CA 1
ATOM 821 C C . TYR A 1 99 ? 16.083 -4.681 -20.050 1.00 97.31 99 TYR A C 1
ATOM 823 O O . TYR A 1 99 ? 15.161 -5.268 -19.482 1.00 97.31 99 TYR A O 1
ATOM 831 N N . VAL A 1 100 ? 17.218 -4.357 -19.420 1.00 97.38 100 VAL A N 1
ATOM 832 C CA . VAL A 1 100 ? 17.486 -4.736 -18.024 1.00 97.38 100 VAL A CA 1
ATOM 833 C C . VAL A 1 100 ? 16.454 -4.122 -17.078 1.00 97.38 100 VAL A C 1
ATOM 835 O O . VAL A 1 100 ? 15.925 -4.823 -16.220 1.00 97.38 100 VAL A O 1
ATOM 838 N N . LEU A 1 101 ? 16.125 -2.839 -17.238 1.00 97.19 101 LEU A N 1
ATOM 839 C CA . LEU A 1 101 ? 15.169 -2.163 -16.358 1.00 97.19 101 LEU A CA 1
ATOM 840 C C . LEU A 1 101 ? 13.740 -2.692 -16.533 1.00 97.19 101 LEU A C 1
ATOM 842 O O . LEU A 1 101 ? 13.046 -2.888 -15.536 1.00 97.19 101 LEU A O 1
ATOM 846 N N . LYS A 1 102 ? 13.313 -2.981 -17.770 1.00 95.25 102 LYS A N 1
ATOM 847 C CA . LYS A 1 102 ? 12.020 -3.629 -18.051 1.00 95.25 102 LYS A CA 1
ATOM 848 C C . LYS A 1 102 ? 11.948 -5.014 -17.400 1.00 95.25 102 LYS A C 1
ATOM 850 O O . LYS A 1 102 ? 10.951 -5.325 -16.754 1.00 95.25 102 LYS A O 1
ATOM 855 N N . TYR A 1 103 ? 13.023 -5.797 -17.488 1.00 94.56 103 TYR A N 1
ATOM 856 C CA . TYR A 1 103 ? 13.109 -7.118 -16.864 1.00 94.56 103 TYR A CA 1
ATOM 857 C C . TYR A 1 103 ? 13.055 -7.058 -15.328 1.00 94.56 103 TYR A C 1
ATOM 859 O O . TYR A 1 103 ? 12.269 -7.772 -14.708 1.00 94.56 103 TYR A O 1
ATOM 867 N N . VAL A 1 104 ? 13.841 -6.171 -14.706 1.00 94.19 104 VAL A N 1
ATOM 868 C CA . VAL A 1 104 ? 13.815 -5.952 -13.247 1.00 94.19 104 VAL A CA 1
ATOM 869 C C . VAL A 1 104 ? 12.419 -5.545 -12.784 1.00 94.19 104 VAL A C 1
ATOM 871 O O . VAL A 1 104 ? 11.938 -6.032 -11.762 1.00 94.19 104 VAL A O 1
ATOM 874 N N . MET A 1 105 ? 11.761 -4.669 -13.541 1.00 91.75 105 MET A N 1
ATOM 875 C CA . MET A 1 105 ? 10.420 -4.209 -13.224 1.00 91.75 105 MET A CA 1
ATOM 876 C C . MET A 1 105 ? 9.412 -5.365 -13.227 1.00 91.75 105 MET A C 1
ATOM 878 O O . MET A 1 105 ? 8.621 -5.463 -12.296 1.00 91.75 105 MET A O 1
ATOM 882 N N . ASP A 1 106 ? 9.449 -6.262 -14.212 1.00 87.94 106 ASP A N 1
ATOM 883 C CA . ASP A 1 106 ? 8.532 -7.405 -14.228 1.00 87.94 106 ASP A CA 1
ATOM 884 C C . ASP A 1 106 ? 8.781 -8.371 -13.060 1.00 87.94 106 ASP A C 1
ATOM 886 O O . ASP A 1 106 ? 7.818 -8.739 -12.390 1.00 87.94 106 ASP A O 1
ATOM 890 N N . ILE A 1 107 ? 10.043 -8.679 -12.721 1.00 88.94 107 ILE A N 1
ATOM 891 C CA . ILE A 1 107 ? 10.361 -9.532 -11.557 1.00 88.94 107 ILE A CA 1
ATOM 892 C C . ILE A 1 107 ? 9.830 -8.932 -10.250 1.00 88.94 107 ILE A C 1
ATOM 894 O O . ILE A 1 107 ? 9.285 -9.657 -9.416 1.00 88.94 107 ILE A O 1
ATOM 898 N N . LEU A 1 108 ? 9.986 -7.618 -10.058 1.00 85.44 108 LEU A N 1
ATOM 899 C CA . LEU A 1 108 ? 9.541 -6.933 -8.842 1.00 85.44 108 LEU A CA 1
ATOM 900 C C . LEU A 1 108 ? 8.024 -7.026 -8.626 1.00 85.44 108 LEU A C 1
ATOM 902 O O . LEU A 1 108 ? 7.591 -7.030 -7.478 1.00 85.44 108 LEU A O 1
ATOM 906 N N . PHE A 1 109 ? 7.230 -7.091 -9.700 1.00 71.69 109 PHE A N 1
ATOM 907 C CA . PHE A 1 109 ? 5.766 -7.077 -9.614 1.00 71.69 109 PHE A CA 1
ATOM 908 C C . PHE A 1 109 ? 5.117 -8.458 -9.708 1.00 71.69 109 PHE A C 1
ATOM 910 O O . PHE A 1 109 ? 4.019 -8.639 -9.188 1.00 71.69 109 PHE A O 1
ATOM 917 N N . THR A 1 110 ? 5.750 -9.440 -10.353 1.00 67.31 110 THR A N 1
ATOM 918 C CA . THR A 1 110 ? 5.189 -10.798 -10.404 1.00 67.31 110 THR A CA 1
ATOM 919 C C . THR A 1 110 ? 5.614 -11.650 -9.217 1.00 67.31 110 THR A C 1
ATOM 921 O O . THR A 1 110 ? 4.874 -12.565 -8.862 1.00 67.31 110 THR A O 1
ATOM 924 N N . GLY A 1 111 ? 6.764 -11.348 -8.597 1.00 57.12 111 GLY A N 1
ATOM 925 C CA . GLY A 1 111 ? 7.464 -12.302 -7.739 1.00 57.12 111 GLY A CA 1
ATOM 926 C C . GLY A 1 111 ? 7.904 -13.504 -8.581 1.00 57.12 111 GLY A C 1
ATOM 927 O O . GLY A 1 111 ? 7.107 -14.081 -9.318 1.00 57.12 111 GLY A O 1
ATOM 928 N N . ALA A 1 112 ? 9.189 -13.843 -8.568 1.00 40.16 112 ALA A N 1
ATOM 929 C CA . ALA A 1 112 ? 9.634 -15.087 -9.198 1.00 40.16 112 ALA A CA 1
ATOM 930 C C . ALA A 1 112 ? 9.016 -16.309 -8.495 1.00 40.16 112 ALA A C 1
ATOM 932 O O . ALA A 1 112 ? 8.888 -16.258 -7.248 1.00 40.16 112 ALA A O 1
#

Sequence (112 aa):
VHDDYIDTFGDSKKTGKVGSDIQNNKLTWPLIKAFELCSQPEKEDIIRNYGKDNVTCIKFINDIYEHYNIRDHYVEYEKKQKMKILEAINQLHHEGIEYVLKYVMDILFTGA

InterPro domains:
  IPR000092 Polyprenyl synthetase-like [PF00348] (1-65)
  IPR008949 Isoprenoid synthase domain superfamily [G3DSA:1.10.600.10] (1-112)
  IPR008949 Isoprenoid synthase domain superfamily [SSF48576] (2-108)
  IPR039702 Farnesyl pyrophosphate synthase-like [PTHR11525] (1-107)

Secondary structure (DSSP, 8-state):
-HHHHHHHHS-HHHHSS---TTTTT---HHHHHHHHHS-HHHHHHHHHHTT---HHHHHHHHHHHHHTTHHHHHHHHHHHHHHHHHHHHTTS--HHHHHHHHHHHHHHHH--

Foldseek 3Di:
DVVLCCLLPNDCVVVVDHRDCFLCLHPGPLLVVLVVPDDPVVVVLSVVLGNHPDPVSSVSSSVSSVVSVVVVVVVVVLVVVLVVQLVVLVVPPDVVSSVVSVVVSVCVPPPD